Protein AF-A0AAE2C3B4-F1 (afdb_monomer_lite)

Sequence (60 aa):
MGSDADMEDYGFEYSEEEPEEQDVDIENQYYNSKGLVETEPEAALEGFAEVVQMEPEKAE

Foldseek 3Di:
DDDPVVVVVVPPPPPPPDPPPPPVVLVVLLVVLVVCCVPPVVSSVVSVVVSVVPPDPPPD

Structure (mmCIF, N/CA/C/O backbone):
data_AF-A0AAE2C3B4-F1
#
_entry.id   AF-A0AAE2C3B4-F1
#
loop_
_atom_site.group_PDB
_atom_site.id
_atom_site.type_symbol
_atom_site.label_atom_id
_atom_site.label_alt_id
_atom_site.label_comp_id
_atom_site.label_asym_id
_atom_site.label_entity_id
_atom_site.label_seq_id
_atom_site.pdbx_PDB_ins_code
_atom_site.Cartn_x
_atom_site.Cartn_y
_atom_site.Cartn_z
_atom_site.occupancy
_atom_site.B_iso_or_equiv
_atom_site.auth_seq_id
_atom_site.auth_comp_id
_atom_site.auth_asym_id
_atom_site.auth_atom_id
_atom_site.pdbx_PDB_model_num
ATOM 1 N N . MET A 1 1 ? 44.777 8.438 17.205 1.00 55.06 1 MET A N 1
ATOM 2 C CA . MET A 1 1 ? 44.140 9.074 18.375 1.00 55.06 1 MET A CA 1
ATOM 3 C C . MET A 1 1 ? 43.902 10.536 18.033 1.00 55.06 1 MET A C 1
ATOM 5 O O . MET A 1 1 ? 44.819 11.335 18.137 1.00 55.06 1 MET A O 1
ATOM 9 N N . GLY A 1 2 ? 42.707 10.813 17.527 1.00 52.59 2 GLY A N 1
ATOM 10 C CA . GLY A 1 2 ? 42.080 12.112 17.255 1.00 52.59 2 GLY A CA 1
ATOM 11 C C . GLY A 1 2 ? 40.617 11.730 17.029 1.00 52.59 2 GLY A C 1
ATOM 12 O O . GLY A 1 2 ? 40.356 11.023 16.062 1.00 52.59 2 GLY A O 1
ATOM 13 N N . SER A 1 3 ? 39.902 11.512 18.130 1.00 50.75 3 SER A N 1
ATOM 14 C CA . SER A 1 3 ? 39.173 12.445 19.004 1.00 50.75 3 SER A CA 1
ATOM 15 C C . SER A 1 3 ? 37.692 12.282 18.693 1.00 50.75 3 SER A C 1
ATOM 17 O O . SER A 1 3 ? 37.184 12.863 17.748 1.00 50.75 3 SER A O 1
ATOM 19 N N . ASP A 1 4 ? 37.035 11.466 19.519 1.00 56.09 4 ASP A N 1
ATOM 20 C CA . ASP A 1 4 ? 35.573 11.351 19.688 1.00 56.09 4 ASP A CA 1
ATOM 21 C C . ASP A 1 4 ? 34.840 12.705 19.563 1.00 56.09 4 ASP A C 1
ATOM 23 O O . ASP A 1 4 ? 33.716 12.768 19.081 1.00 56.09 4 ASP A O 1
ATOM 27 N N . ALA A 1 5 ? 35.519 13.799 19.927 1.00 57.59 5 ALA A N 1
ATOM 28 C CA . ALA A 1 5 ? 35.048 15.178 19.833 1.00 57.59 5 ALA A CA 1
ATOM 29 C C . ALA A 1 5 ? 34.666 15.650 18.413 1.00 57.59 5 ALA A C 1
ATOM 31 O O . ALA A 1 5 ? 33.849 16.555 18.294 1.00 57.59 5 ALA A O 1
ATOM 32 N N . ASP A 1 6 ? 35.219 15.066 17.341 1.00 54.84 6 ASP A N 1
ATOM 33 C CA . ASP A 1 6 ? 34.842 15.418 15.959 1.00 54.84 6 ASP A CA 1
ATOM 34 C C . ASP A 1 6 ? 33.545 14.713 15.499 1.00 54.84 6 ASP A C 1
ATOM 36 O O . ASP A 1 6 ? 32.969 15.086 14.478 1.00 54.84 6 ASP A O 1
ATOM 40 N N . MET A 1 7 ? 33.076 13.692 16.234 1.00 56.34 7 MET A N 1
ATOM 41 C CA . MET A 1 7 ? 31.768 13.058 16.008 1.00 56.34 7 MET A CA 1
ATOM 42 C C . MET A 1 7 ? 30.645 13.732 16.805 1.00 56.34 7 MET A C 1
ATOM 44 O O . MET A 1 7 ? 29.504 13.686 16.360 1.00 56.34 7 MET A O 1
ATOM 48 N N . GLU A 1 8 ? 30.951 14.381 17.934 1.00 54.12 8 GLU A N 1
ATOM 49 C CA . GLU A 1 8 ? 29.956 15.077 18.771 1.00 54.12 8 GLU A CA 1
ATOM 50 C C . GLU A 1 8 ? 29.430 16.393 18.152 1.00 54.12 8 GLU A C 1
ATOM 52 O O . GLU A 1 8 ? 28.332 16.820 18.497 1.00 54.12 8 GLU A O 1
ATOM 57 N N . ASP A 1 9 ? 30.160 17.028 17.221 1.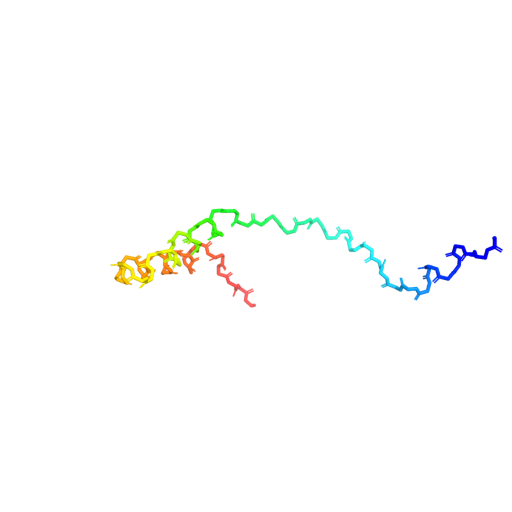00 55.25 9 ASP A N 1
ATOM 58 C CA . ASP A 1 9 ? 29.712 18.248 16.502 1.00 55.25 9 ASP A CA 1
ATOM 59 C C . ASP A 1 9 ? 28.884 17.932 15.238 1.00 55.25 9 ASP A C 1
ATOM 61 O O . ASP A 1 9 ? 28.172 18.778 14.691 1.00 55.25 9 ASP A O 1
ATOM 65 N N . TYR A 1 10 ? 28.934 16.682 14.768 1.00 61.06 10 TYR A N 1
ATOM 66 C CA . TYR A 1 10 ? 28.034 16.179 13.735 1.00 61.06 10 TYR A CA 1
ATOM 67 C C . TYR A 1 10 ? 26.707 15.867 14.433 1.00 61.06 10 TYR A C 1
ATOM 69 O O . TYR A 1 10 ? 26.502 14.738 14.858 1.00 61.06 10 TYR A O 1
ATOM 77 N N . GLY A 1 11 ? 25.858 16.890 14.607 1.00 60.84 11 GLY A N 1
ATOM 78 C CA . GLY A 1 11 ? 24.580 16.897 15.345 1.00 60.84 11 GLY A CA 1
ATOM 79 C C . GLY A 1 11 ? 23.498 15.923 14.856 1.00 60.84 11 GLY A C 1
ATOM 80 O O . GLY A 1 11 ? 22.349 16.302 14.654 1.00 60.84 11 GLY A O 1
ATOM 81 N N . PHE A 1 12 ? 23.866 14.665 14.657 1.00 56.47 12 PHE A N 1
ATOM 82 C CA . PHE A 1 12 ? 22.992 13.517 14.584 1.00 56.47 12 PHE A CA 1
ATOM 83 C C . PHE A 1 12 ? 22.685 13.113 16.024 1.00 56.47 12 PHE A C 1
ATOM 85 O O . PHE A 1 12 ? 23.277 12.184 16.572 1.00 56.47 12 PHE A O 1
ATOM 92 N N . GLU A 1 13 ? 21.766 13.839 16.657 1.00 64.38 13 GLU A N 1
ATOM 93 C CA . GLU A 1 13 ? 21.019 13.239 17.753 1.00 64.38 13 GLU A CA 1
ATOM 94 C C . GLU A 1 13 ? 20.227 12.086 17.133 1.00 64.38 13 GLU A C 1
ATOM 96 O O . GLU A 1 13 ? 19.454 12.283 16.194 1.00 64.38 13 GLU A O 1
ATOM 101 N N . TYR A 1 14 ? 20.476 10.861 17.597 1.00 62.22 14 TYR A N 1
ATOM 102 C CA . TYR A 1 14 ? 19.529 9.786 17.348 1.00 62.22 14 TYR A CA 1
ATOM 103 C C . TYR A 1 14 ? 18.239 10.240 18.015 1.00 62.22 14 TYR A C 1
ATOM 105 O O . TYR A 1 14 ? 18.182 10.286 19.243 1.00 62.22 14 TYR A O 1
ATOM 113 N N . SER A 1 15 ? 17.248 10.646 17.219 1.00 57.00 15 SER A N 1
ATOM 114 C CA . SER A 1 15 ? 15.913 10.900 17.732 1.00 57.00 15 SER A CA 1
ATOM 115 C C . SER A 1 15 ? 15.523 9.677 18.559 1.00 57.00 15 SER A C 1
ATOM 117 O O . SER A 1 15 ? 15.463 8.570 18.027 1.00 57.00 15 SER A O 1
ATOM 119 N N . GLU A 1 16 ? 15.252 9.861 19.852 1.00 59.53 16 GLU A N 1
ATOM 120 C CA . GLU A 1 16 ? 14.553 8.861 20.673 1.00 59.53 16 GLU A CA 1
ATOM 121 C C . GLU A 1 16 ? 13.075 8.739 20.248 1.00 59.53 16 GLU A C 1
ATOM 123 O O . GLU A 1 16 ? 12.244 8.257 21.014 1.00 59.53 16 GLU A O 1
ATOM 128 N N . GLU A 1 17 ? 12.721 9.211 19.047 1.00 59.09 17 GLU A N 1
ATOM 129 C CA . GLU A 1 17 ? 11.460 8.865 18.416 1.00 59.09 17 GLU A CA 1
ATOM 130 C C . GLU A 1 17 ? 11.469 7.348 18.272 1.00 59.09 17 GLU A C 1
ATOM 132 O O . GLU A 1 17 ? 12.260 6.774 17.515 1.00 59.09 17 GLU A O 1
ATOM 137 N N . GLU A 1 18 ? 10.623 6.699 19.078 1.00 54.66 18 GLU A N 1
ATOM 138 C CA . GLU A 1 18 ? 10.267 5.308 18.858 1.00 54.66 18 GLU A CA 1
ATOM 139 C C . GLU A 1 18 ? 9.984 5.161 17.365 1.00 54.66 18 GLU A C 1
ATOM 141 O O . GLU A 1 18 ? 9.309 6.036 16.812 1.00 54.66 18 GLU A O 1
ATOM 146 N N . PRO A 1 19 ? 10.550 4.136 16.699 1.00 56.28 19 PRO A N 1
ATOM 147 C CA . PRO A 1 19 ? 10.316 3.945 15.279 1.00 56.28 19 PRO A CA 1
ATOM 148 C C . PRO A 1 19 ? 8.812 4.028 15.083 1.00 56.28 19 PRO A C 1
ATOM 150 O O . PRO A 1 19 ? 8.102 3.223 15.689 1.00 56.28 19 PRO A O 1
ATOM 153 N N . GLU A 1 20 ? 8.354 5.039 14.329 1.00 59.50 20 GLU A N 1
ATOM 154 C CA . GLU A 1 20 ? 6.948 5.166 13.959 1.00 59.50 20 GLU A CA 1
ATOM 155 C C . GLU A 1 20 ? 6.519 3.758 13.571 1.00 59.50 20 GLU A C 1
ATOM 157 O O . GLU A 1 20 ? 7.187 3.148 12.726 1.00 59.50 20 GLU A O 1
ATOM 162 N N . GLU A 1 21 ? 5.549 3.186 14.296 1.00 58.97 21 GLU A N 1
ATOM 163 C CA . GLU A 1 21 ? 5.085 1.831 14.023 1.00 58.97 21 GLU A CA 1
ATOM 164 C C . GLU A 1 21 ? 4.640 1.835 12.561 1.00 58.97 21 GLU A C 1
ATOM 166 O O . GLU A 1 21 ? 3.571 2.342 12.228 1.00 58.97 21 GLU A O 1
ATOM 171 N N . GLN A 1 22 ? 5.534 1.382 11.676 1.00 63.84 22 GLN A N 1
ATOM 172 C CA . GLN A 1 22 ? 5.294 1.354 10.245 1.00 63.84 22 GLN A CA 1
ATOM 173 C C . GLN A 1 22 ? 4.061 0.493 10.075 1.00 63.84 22 GLN A C 1
ATOM 175 O O . GLN A 1 22 ? 4.036 -0.650 10.540 1.00 63.84 22 GLN A O 1
ATOM 180 N N . ASP A 1 23 ? 3.030 1.059 9.461 1.00 82.56 23 ASP A N 1
ATOM 181 C CA . ASP A 1 23 ? 1.779 0.356 9.258 1.00 82.56 23 ASP A CA 1
ATOM 182 C C . ASP A 1 23 ? 1.998 -0.680 8.147 1.00 82.56 23 ASP A C 1
ATOM 184 O O . ASP A 1 23 ? 1.796 -0.439 6.954 1.00 82.56 23 ASP A O 1
ATOM 188 N N . VAL A 1 24 ? 2.548 -1.831 8.550 1.00 88.62 24 VAL A N 1
ATOM 189 C CA . VAL A 1 24 ? 2.973 -2.926 7.667 1.00 88.62 24 VAL A CA 1
ATOM 190 C C . VAL A 1 24 ? 1.813 -3.379 6.780 1.00 88.62 24 VAL A C 1
ATOM 192 O O . VAL A 1 24 ? 2.027 -3.804 5.642 1.00 88.62 24 VAL A O 1
ATOM 195 N N . ASP A 1 25 ? 0.582 -3.267 7.277 1.00 90.19 25 ASP A N 1
ATOM 196 C CA . ASP A 1 25 ? -0.619 -3.608 6.529 1.00 90.19 25 ASP A CA 1
ATOM 197 C C . ASP A 1 25 ? -0.859 -2.611 5.379 1.00 90.19 25 ASP A C 1
ATOM 199 O O . ASP A 1 25 ? -1.129 -3.038 4.251 1.00 90.19 25 ASP A O 1
ATOM 203 N N . ILE A 1 26 ? -0.658 -1.307 5.613 1.00 92.12 26 ILE A N 1
ATOM 204 C CA . ILE A 1 26 ? -0.734 -0.259 4.578 1.00 92.12 26 ILE A CA 1
ATOM 205 C C . ILE A 1 26 ? 0.341 -0.469 3.506 1.00 92.12 26 ILE A C 1
ATOM 207 O O . ILE A 1 26 ? 0.045 -0.431 2.307 1.00 92.12 26 ILE A O 1
ATOM 211 N N . GLU A 1 27 ? 1.587 -0.730 3.908 1.00 93.50 27 GLU A N 1
ATOM 212 C CA . GLU A 1 27 ? 2.683 -0.951 2.959 1.00 93.50 27 GLU A CA 1
ATOM 213 C C . GLU A 1 27 ? 2.433 -2.174 2.075 1.00 93.50 27 GLU A C 1
ATOM 215 O O . GLU A 1 27 ? 2.568 -2.109 0.848 1.00 93.50 27 GLU A O 1
ATOM 220 N N . ASN A 1 28 ? 2.028 -3.290 2.682 1.00 95.69 28 ASN A N 1
ATOM 221 C CA . ASN A 1 28 ? 1.715 -4.510 1.949 1.00 95.69 28 ASN A CA 1
ATOM 222 C C . ASN A 1 28 ? 0.596 -4.273 0.931 1.00 95.69 28 ASN A C 1
ATOM 224 O O . ASN A 1 28 ? 0.723 -4.678 -0.229 1.00 95.69 28 ASN A O 1
ATOM 228 N N . GLN A 1 29 ? -0.473 -3.581 1.331 1.00 96.25 29 GLN A N 1
ATOM 229 C CA . GLN A 1 29 ? -1.578 -3.256 0.435 1.00 96.25 29 GLN A CA 1
ATOM 230 C C . GLN A 1 29 ? -1.126 -2.364 -0.727 1.00 96.25 29 GLN A C 1
ATOM 232 O O . GLN A 1 29 ? -1.484 -2.610 -1.884 1.00 96.25 29 GLN A O 1
ATOM 237 N N . TYR A 1 30 ? -0.277 -1.372 -0.455 1.00 96.25 30 TYR A N 1
ATOM 238 C CA . TYR A 1 30 ? 0.292 -0.505 -1.481 1.00 96.25 30 TYR A CA 1
ATOM 239 C C . TYR A 1 30 ? 1.121 -1.288 -2.508 1.00 96.25 30 TYR A C 1
ATOM 241 O O . TYR A 1 30 ? 0.933 -1.120 -3.717 1.00 96.25 30 TYR A O 1
ATOM 249 N N . TYR A 1 31 ? 2.022 -2.168 -2.060 1.00 97.50 31 TYR A N 1
ATOM 250 C CA . TYR A 1 31 ? 2.866 -2.947 -2.969 1.00 97.50 31 TYR A CA 1
ATOM 251 C C . TYR A 1 31 ? 2.071 -3.974 -3.776 1.00 97.50 31 TYR A C 1
ATOM 253 O O . TYR A 1 31 ? 2.341 -4.133 -4.970 1.00 97.50 31 TYR A O 1
ATOM 261 N N . ASN A 1 32 ? 1.065 -4.610 -3.170 1.00 96.56 3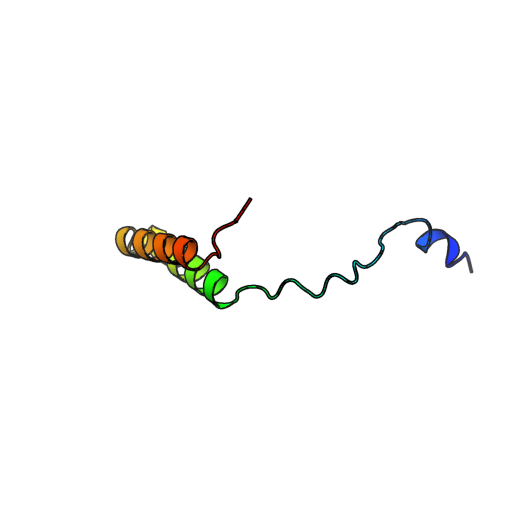2 ASN A N 1
ATOM 262 C CA . ASN A 1 32 ? 0.136 -5.482 -3.889 1.00 96.56 32 ASN A CA 1
ATOM 263 C C . ASN A 1 32 ? -0.586 -4.705 -4.997 1.00 96.56 32 ASN A C 1
ATOM 265 O O . ASN A 1 32 ? -0.528 -5.098 -6.161 1.00 96.56 32 ASN A O 1
ATOM 269 N N . SER A 1 33 ? -1.170 -3.552 -4.662 1.00 97.69 33 SER A N 1
ATOM 270 C CA . SER A 1 33 ? -1.881 -2.684 -5.613 1.00 97.69 33 SER A CA 1
ATOM 271 C C . SER A 1 33 ? -0.972 -2.220 -6.751 1.00 97.69 33 SER A C 1
ATOM 273 O O . SER A 1 33 ? -1.342 -2.269 -7.923 1.00 97.69 33 SER A O 1
ATOM 275 N N . LYS A 1 34 ? 0.268 -1.840 -6.429 1.00 97.75 34 LYS A N 1
ATOM 276 C CA . LYS A 1 34 ? 1.276 -1.433 -7.413 1.00 97.75 34 LYS A CA 1
ATOM 277 C C . LYS A 1 34 ? 1.636 -2.555 -8.385 1.00 97.75 34 LYS A C 1
ATOM 279 O O . LYS A 1 34 ? 1.829 -2.281 -9.568 1.00 97.75 34 LYS A O 1
ATOM 284 N N . GLY A 1 35 ? 1.705 -3.798 -7.910 1.00 97.81 35 GLY A N 1
ATOM 285 C CA . GLY A 1 35 ? 1.952 -4.968 -8.754 1.00 97.81 35 GLY A CA 1
ATOM 286 C C . GLY A 1 35 ? 0.842 -5.227 -9.777 1.00 97.81 35 GLY A C 1
ATOM 287 O O . GLY A 1 35 ? 1.117 -5.770 -10.844 1.00 97.81 35 GLY A O 1
ATOM 288 N N . LEU A 1 36 ? -0.387 -4.792 -9.487 1.00 97.69 36 LEU A N 1
ATOM 289 C CA . LEU A 1 36 ? -1.552 -4.992 -10.350 1.00 97.69 36 LEU A CA 1
ATOM 290 C C . LEU A 1 36 ? -1.696 -3.926 -11.446 1.00 97.69 36 LEU A C 1
ATOM 292 O O . LEU A 1 36 ? -2.448 -4.137 -12.390 1.00 97.69 36 LEU A O 1
ATOM 296 N N . VAL A 1 37 ? -0.972 -2.802 -11.379 1.00 97.62 37 VAL A N 1
ATOM 297 C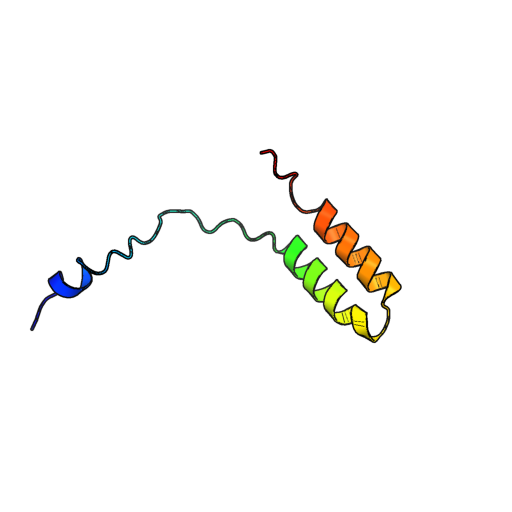 CA . VAL A 1 37 ? -1.151 -1.656 -12.299 1.00 97.62 37 VAL A CA 1
ATOM 298 C C . VAL A 1 37 ? -1.023 -2.043 -13.776 1.00 97.62 37 VAL A C 1
ATOM 300 O O . VAL A 1 37 ? -1.749 -1.515 -14.617 1.00 97.62 37 VAL A O 1
ATOM 303 N N . GLU A 1 38 ? -0.107 -2.955 -14.103 1.00 96.88 38 GLU A N 1
ATOM 304 C CA . GLU A 1 38 ? 0.161 -3.349 -15.492 1.00 96.88 38 GLU A CA 1
ATOM 305 C C . GLU A 1 38 ? -0.794 -4.432 -16.017 1.00 96.88 38 GLU A C 1
ATOM 307 O O . GLU A 1 38 ? -0.981 -4.542 -17.230 1.00 96.88 38 GLU A O 1
ATOM 312 N N . THR A 1 39 ? -1.395 -5.232 -15.132 1.00 97.75 39 THR A N 1
ATOM 313 C CA . THR A 1 39 ? -2.200 -6.408 -15.507 1.00 97.75 39 THR A CA 1
ATOM 314 C C . THR A 1 39 ? -3.689 -6.227 -15.242 1.00 97.75 39 THR A C 1
ATOM 316 O O . THR A 1 39 ? -4.509 -6.654 -16.050 1.00 97.75 39 THR A O 1
ATOM 319 N N . GLU A 1 40 ? -4.038 -5.593 -14.125 1.00 97.94 40 GLU A N 1
ATOM 320 C CA . GLU A 1 40 ? -5.396 -5.432 -13.601 1.00 97.94 40 GLU A CA 1
ATOM 321 C C . GLU A 1 40 ? -5.573 -4.011 -13.024 1.00 97.94 40 GLU A C 1
ATOM 323 O O . GLU A 1 40 ? -5.673 -3.826 -11.809 1.00 97.94 40 GLU A O 1
ATOM 328 N N . PRO A 1 41 ? -5.609 -2.969 -13.878 1.00 96.69 41 PRO A N 1
ATOM 329 C CA . PRO A 1 41 ? -5.598 -1.575 -13.428 1.00 96.69 41 PRO A CA 1
ATOM 330 C C . PRO A 1 41 ? -6.832 -1.179 -12.605 1.00 96.69 41 PRO A C 1
ATOM 332 O O . PRO A 1 41 ? -6.731 -0.305 -11.749 1.00 96.69 41 PRO A O 1
ATOM 335 N N . GLU A 1 42 ? -7.987 -1.813 -12.829 1.00 97.75 42 GLU A N 1
ATOM 336 C CA . GLU A 1 42 ? -9.185 -1.587 -12.006 1.00 97.75 42 GLU A CA 1
ATOM 337 C C . GLU A 1 42 ? -8.991 -2.126 -10.581 1.00 97.75 42 GLU A C 1
ATOM 339 O O . GLU A 1 42 ? -9.253 -1.409 -9.618 1.00 97.75 42 GLU A O 1
ATOM 344 N N . ALA A 1 43 ? -8.424 -3.329 -10.438 1.00 96.69 43 ALA A N 1
ATOM 345 C CA . ALA A 1 43 ? -8.095 -3.905 -9.134 1.00 96.69 43 ALA A CA 1
ATOM 346 C C . ALA A 1 43 ? -6.995 -3.104 -8.417 1.00 96.69 43 ALA A C 1
ATOM 348 O O . ALA A 1 43 ? -7.055 -2.903 -7.206 1.00 96.69 43 ALA A O 1
ATOM 349 N N . ALA A 1 44 ? -6.016 -2.582 -9.163 1.00 98.06 44 ALA A N 1
ATOM 350 C CA . ALA A 1 44 ? -5.007 -1.680 -8.615 1.00 98.06 44 ALA A CA 1
ATOM 351 C C . ALA A 1 44 ? -5.637 -0.400 -8.039 1.00 98.06 44 ALA A C 1
ATOM 353 O O . ALA A 1 44 ? -5.252 0.040 -6.958 1.00 98.06 44 ALA A O 1
ATOM 354 N N . LEU A 1 45 ? -6.614 0.194 -8.738 1.00 97.88 45 LEU A N 1
ATOM 355 C CA . LEU A 1 45 ? -7.323 1.388 -8.269 1.00 97.88 45 LEU A CA 1
ATOM 356 C C . LEU A 1 45 ? -8.120 1.126 -6.988 1.00 97.88 45 LEU A C 1
ATOM 358 O O . LEU A 1 45 ? -8.081 1.956 -6.081 1.00 97.88 45 LEU A O 1
ATOM 362 N N . GLU A 1 46 ? -8.811 -0.011 -6.899 1.00 97.75 46 GLU A N 1
ATOM 363 C CA . GLU A 1 46 ? -9.509 -0.417 -5.673 1.00 97.75 46 GLU A CA 1
ATOM 364 C C . GLU A 1 46 ? -8.529 -0.598 -4.511 1.00 97.75 46 GLU A C 1
ATOM 366 O O . GLU A 1 46 ? -8.743 -0.048 -3.431 1.00 97.75 46 GLU A O 1
ATOM 371 N N . GLY A 1 47 ? -7.410 -1.282 -4.754 1.00 96.56 47 GLY A N 1
ATOM 372 C CA . GLY A 1 47 ? -6.393 -1.502 -3.734 1.00 96.56 47 GLY A CA 1
ATOM 373 C C . GLY A 1 47 ? -5.756 -0.201 -3.232 1.00 96.56 47 GLY A C 1
ATOM 374 O O . GLY A 1 47 ? -5.597 -0.019 -2.026 1.00 96.56 47 GLY A O 1
ATOM 375 N N . PHE A 1 48 ? -5.487 0.763 -4.120 1.00 97.25 48 PHE A N 1
ATOM 376 C CA . PHE A 1 48 ? -5.022 2.092 -3.709 1.00 97.25 48 PHE A CA 1
ATOM 377 C C . PHE A 1 48 ? -6.080 2.883 -2.929 1.00 97.25 48 PHE A C 1
ATOM 379 O O . PHE A 1 48 ? -5.723 3.635 -2.026 1.00 97.25 48 PHE A O 1
ATOM 386 N N . ALA A 1 49 ? -7.370 2.729 -3.240 1.00 96.19 49 ALA A N 1
ATOM 387 C CA . ALA A 1 49 ? -8.434 3.358 -2.459 1.00 96.19 49 ALA A CA 1
ATOM 388 C C . ALA A 1 49 ? -8.534 2.776 -1.038 1.00 96.19 49 ALA A C 1
A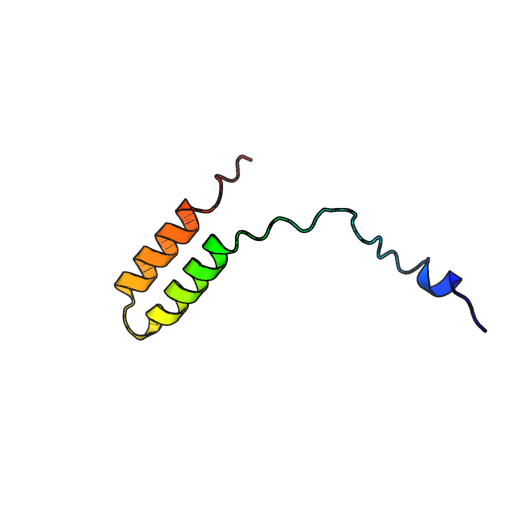TOM 390 O O . ALA A 1 49 ? -8.948 3.484 -0.121 1.00 96.19 49 ALA A O 1
ATOM 391 N N . GLU A 1 50 ? -8.156 1.510 -0.851 1.00 94.69 50 GLU A N 1
ATOM 392 C CA . GLU A 1 50 ? -8.074 0.862 0.460 1.00 94.69 50 GLU A CA 1
ATOM 393 C C . GLU A 1 50 ? -6.888 1.391 1.276 1.00 94.69 50 GLU A C 1
ATOM 395 O O . GLU A 1 50 ? -7.086 1.768 2.425 1.00 94.69 50 GLU A O 1
ATOM 400 N N . VAL A 1 51 ? -5.705 1.558 0.666 1.00 94.00 51 VAL A N 1
ATOM 401 C CA . VAL A 1 51 ? -4.537 2.209 1.308 1.00 94.00 51 VAL A CA 1
ATOM 402 C C . VAL A 1 51 ? -4.930 3.556 1.925 1.00 94.00 51 VAL A C 1
ATOM 404 O O . VAL A 1 51 ? -4.658 3.805 3.093 1.00 94.00 51 VAL A O 1
ATOM 407 N N . VAL A 1 52 ? -5.636 4.399 1.164 1.00 91.88 52 VAL A N 1
ATOM 408 C CA . VAL A 1 52 ? -6.089 5.727 1.624 1.00 91.88 52 VAL A CA 1
ATOM 409 C C . VAL A 1 52 ? -7.092 5.643 2.782 1.00 91.88 52 VAL A C 1
ATOM 411 O O . VAL A 1 52 ? -7.147 6.548 3.604 1.00 91.88 52 VAL A O 1
ATOM 414 N N . GLN A 1 53 ? -7.903 4.586 2.846 1.00 91.12 53 GLN A N 1
ATOM 415 C CA . GLN A 1 53 ? -8.861 4.377 3.939 1.00 91.12 53 GLN A CA 1
ATOM 416 C C . GLN A 1 53 ? -8.211 3.808 5.201 1.00 91.12 53 GLN A C 1
ATOM 418 O O . GLN A 1 53 ? -8.743 4.003 6.292 1.00 91.12 53 GLN A O 1
ATOM 423 N N . MET A 1 54 ? -7.114 3.066 5.043 1.00 87.94 54 MET A N 1
ATOM 424 C CA . MET A 1 54 ? -6.341 2.511 6.150 1.00 87.94 54 MET A CA 1
ATOM 425 C C .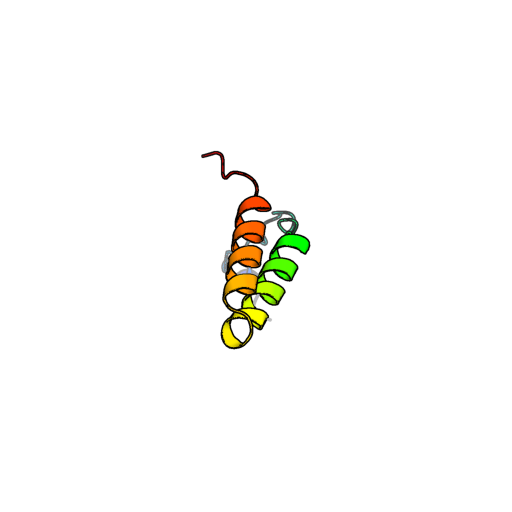 MET A 1 54 ? -5.477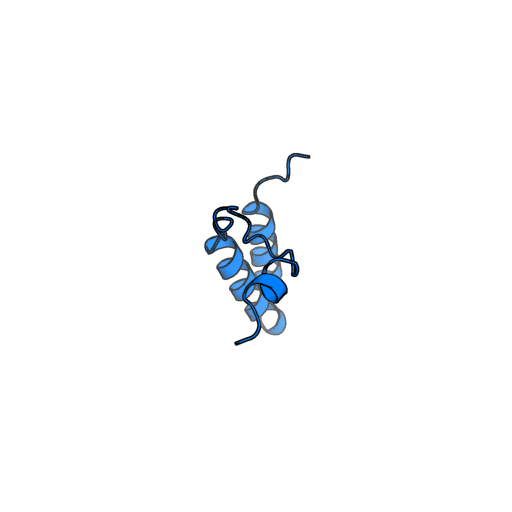 3.577 6.824 1.00 87.94 54 MET A C 1
ATOM 427 O O . MET A 1 54 ? -5.261 3.493 8.030 1.00 87.94 54 MET A O 1
ATOM 431 N N . GLU A 1 55 ? -5.020 4.589 6.077 1.00 82.56 55 GLU A N 1
ATOM 432 C CA . GLU A 1 55 ? -4.331 5.731 6.674 1.00 82.56 55 GLU A CA 1
ATOM 433 C C . GLU A 1 55 ? -5.246 6.411 7.711 1.00 82.56 55 GLU A C 1
ATOM 435 O O . GLU A 1 55 ? -6.394 6.748 7.396 1.00 82.56 55 GLU A O 1
ATOM 440 N N . PRO A 1 56 ? -4.773 6.638 8.953 1.00 76.00 56 PRO A N 1
ATOM 441 C CA . PRO A 1 56 ? -5.541 7.409 9.918 1.00 76.00 56 PRO A CA 1
ATOM 442 C C . PRO A 1 56 ? -5.841 8.785 9.320 1.00 76.00 56 PRO A C 1
ATOM 444 O O . PRO A 1 56 ? -4.969 9.387 8.685 1.00 76.00 56 PRO A O 1
ATOM 447 N N . GLU A 1 57 ? -7.063 9.299 9.525 1.00 66.31 57 GLU A N 1
ATOM 448 C CA . GLU A 1 57 ? -7.382 10.678 9.150 1.00 66.31 57 GLU A CA 1
ATOM 449 C C . GLU A 1 57 ? -6.281 11.570 9.723 1.00 66.31 57 GLU A C 1
ATOM 451 O O . GLU A 1 57 ? -6.101 11.631 10.943 1.00 66.31 57 GLU A O 1
ATOM 456 N N . LYS A 1 58 ? -5.515 12.237 8.850 1.00 61.88 58 LYS A N 1
ATOM 457 C CA . LYS A 1 58 ? -4.601 13.290 9.283 1.00 61.88 58 LYS A CA 1
ATOM 458 C C . LYS A 1 58 ? -5.467 14.410 9.849 1.00 61.88 58 LYS A C 1
ATOM 460 O O . LYS A 1 58 ? -5.889 15.302 9.120 1.00 61.88 58 LYS A O 1
ATOM 465 N N . ALA A 1 59 ? -5.803 14.308 11.129 1.00 47.12 59 ALA A N 1
ATOM 466 C CA . ALA A 1 59 ? -6.384 15.391 11.889 1.00 47.12 59 ALA A CA 1
ATOM 467 C C . ALA A 1 59 ? -5.297 16.468 11.992 1.00 47.12 59 ALA A C 1
ATOM 469 O O . ALA A 1 59 ? -4.363 16.332 12.782 1.00 47.12 59 ALA A O 1
ATOM 470 N N . GLU A 1 60 ? -5.377 17.468 11.109 1.00 47.56 60 GLU A N 1
ATOM 471 C CA . GLU A 1 60 ? -4.683 18.753 11.272 1.00 47.56 60 GLU A CA 1
ATOM 472 C C . GLU A 1 60 ? -5.123 19.468 12.557 1.00 47.56 60 GLU A C 1
ATOM 474 O O . GLU A 1 60 ? -6.331 19.417 12.900 1.00 47.56 60 GLU A O 1
#

pLDDT: mean 78.21, std 18.96, range [47.12, 98.06]

Secondary structure (DSSP, 8-state):
---THHHHSS-------------HHHHHHHHHHHHHTTT-HHHHHHHHHHHHHHSPP---

Radius of gyration: 20.17 Å; chains: 1; bounding box: 54×25×36 Å

Organism: NCBI:txid2727404

InterPro domains:
  IPR050871 26S Proteasome and COP9 Signalosome Components [PTHR10678] (9-60)